Protein AF-A0A6G0W9S2-F1 (afdb_monomer_lite)

Foldseek 3Di:
DDDDDDALQCLLVVQVDEAEAALQQVDPPDPDFSLQSNLVSHNHWKYKYKFWAFCQFPDPDDRGTPSGDPNSRVSQVVFWDWQDWDFDPDDPHTGIITIMTTGWDWDADPNDIDTDDDPNSDDDPDDDDPVCVVVVDDPPPPPPDPPDDDDDDDDDDDD

Organism: NCBI:txid100861

pLDDT: mean 85.77, std 16.37, range [39.38, 98.62]

Structure (mmCIF, N/CA/C/O backbone):
data_AF-A0A6G0W9S2-F1
#
_entry.id   AF-A0A6G0W9S2-F1
#
loop_
_atom_site.group_PDB
_atom_site.id
_atom_site.type_symbol
_atom_site.label_atom_id
_atom_site.label_alt_id
_atom_site.label_comp_id
_atom_site.label_asym_id
_atom_site.label_entity_id
_atom_site.label_seq_id
_atom_site.pdbx_PDB_ins_code
_atom_site.Cartn_x
_atom_site.Cartn_y
_atom_site.Cartn_z
_atom_site.occupancy
_atom_site.B_iso_or_equiv
_atom_site.auth_seq_id
_atom_site.auth_comp_id
_atom_site.auth_asym_id
_atom_site.auth_atom_id
_atom_site.pdbx_PDB_model_num
ATOM 1 N N . MET A 1 1 ? -21.732 20.452 -5.944 1.00 59.72 1 MET A N 1
ATOM 2 C CA . MET A 1 1 ? -20.804 19.737 -5.046 1.00 59.72 1 MET A CA 1
ATOM 3 C C . MET A 1 1 ? -19.508 20.520 -5.071 1.00 59.72 1 MET A C 1
ATOM 5 O O . MET A 1 1 ? -18.985 20.727 -6.158 1.00 59.72 1 MET A O 1
ATOM 9 N N . THR A 1 2 ? -19.079 21.070 -3.940 1.00 87.19 2 THR A N 1
ATOM 10 C CA . THR A 1 2 ? -17.893 21.936 -3.877 1.00 87.19 2 THR A CA 1
ATOM 11 C C . THR A 1 2 ? -16.709 21.093 -3.423 1.00 87.19 2 THR A C 1
ATOM 13 O O . THR A 1 2 ? -16.845 20.336 -2.467 1.00 87.19 2 THR A O 1
ATOM 16 N N . VAL A 1 3 ? -15.579 21.179 -4.125 1.00 86.19 3 VAL A N 1
ATOM 17 C CA . VAL A 1 3 ? -14.333 20.520 -3.711 1.00 86.19 3 VAL A CA 1
ATOM 18 C C . VAL A 1 3 ? -13.685 21.372 -2.624 1.00 86.19 3 VAL A C 1
ATOM 20 O O . VAL A 1 3 ? -13.413 22.553 -2.845 1.00 86.19 3 VAL A O 1
ATOM 23 N N . GLU A 1 4 ? -13.463 20.787 -1.452 1.00 88.44 4 GLU A N 1
ATOM 24 C CA . GLU A 1 4 ? -12.799 21.450 -0.329 1.00 88.44 4 GLU A CA 1
ATOM 25 C C . GLU A 1 4 ? -11.290 21.189 -0.369 1.00 88.44 4 GLU A C 1
ATOM 27 O O . GLU A 1 4 ? -10.844 20.100 -0.730 1.00 88.44 4 GLU A O 1
ATOM 32 N N . LYS A 1 5 ? -10.492 22.193 0.011 1.00 87.75 5 LYS A N 1
ATOM 33 C CA . LYS A 1 5 ? -9.051 22.015 0.219 1.00 87.75 5 LYS A CA 1
ATOM 34 C C . LYS A 1 5 ? -8.809 21.412 1.601 1.00 87.75 5 LYS A C 1
ATOM 36 O O . LYS A 1 5 ? -9.445 21.822 2.569 1.00 87.75 5 LYS A O 1
ATOM 41 N N . GLY A 1 6 ? -7.854 20.495 1.696 1.00 87.06 6 GLY A N 1
ATOM 42 C CA . GLY A 1 6 ? -7.458 19.866 2.952 1.00 87.06 6 GLY A CA 1
ATOM 43 C C . GLY A 1 6 ? -5.954 19.631 3.024 1.00 87.06 6 GLY A C 1
ATOM 44 O O . GLY A 1 6 ? -5.258 19.712 2.016 1.00 87.06 6 GLY A O 1
ATOM 45 N N . THR A 1 7 ? -5.486 19.345 4.234 1.00 90.06 7 THR A N 1
ATOM 46 C CA . THR A 1 7 ? -4.120 18.907 4.553 1.00 90.06 7 THR A CA 1
ATOM 47 C C . THR A 1 7 ? -4.189 17.531 5.233 1.00 90.06 7 THR A C 1
ATOM 49 O O . THR A 1 7 ? -5.286 17.124 5.651 1.00 90.06 7 THR A O 1
ATOM 52 N N . PRO A 1 8 ? -3.069 16.803 5.393 1.00 91.56 8 PRO A N 1
ATOM 53 C CA . PRO A 1 8 ? -3.050 15.521 6.099 1.00 91.56 8 PRO A CA 1
ATOM 54 C C . PRO A 1 8 ? -3.756 15.544 7.465 1.00 91.56 8 PRO A C 1
ATOM 56 O O . PRO A 1 8 ? -4.476 14.609 7.819 1.00 91.56 8 PRO A O 1
ATOM 59 N N . GLU A 1 9 ? -3.651 16.634 8.226 1.00 92.12 9 GLU A N 1
ATOM 60 C CA . GLU A 1 9 ? -4.260 16.773 9.557 1.00 92.12 9 GLU A CA 1
ATOM 61 C C . GLU A 1 9 ? -5.789 16.719 9.511 1.00 92.12 9 GLU A C 1
ATOM 63 O O . GLU A 1 9 ? -6.429 16.257 10.463 1.00 92.12 9 GLU A O 1
ATOM 68 N N . VAL A 1 10 ? -6.390 17.174 8.407 1.00 92.06 10 VAL A N 1
ATOM 69 C CA . VAL A 1 10 ? -7.845 17.169 8.215 1.00 92.06 10 VAL A CA 1
ATOM 70 C C . VAL A 1 10 ? -8.378 15.738 8.175 1.00 92.06 10 VAL A C 1
ATOM 72 O O . VAL A 1 10 ? -9.480 15.496 8.671 1.00 92.06 10 VAL A O 1
ATOM 75 N N . LEU A 1 11 ? -7.586 14.760 7.715 1.00 91.00 11 LEU A N 1
ATOM 76 C CA . LEU A 1 11 ? -7.986 13.347 7.629 1.00 91.00 11 LEU A CA 1
ATOM 77 C C . LEU A 1 11 ? -8.438 12.766 8.974 1.00 91.00 11 LEU A C 1
ATOM 79 O O . LEU A 1 11 ? -9.319 11.904 9.008 1.00 91.00 11 LEU A O 1
ATOM 83 N N . LYS A 1 12 ? -7.927 13.285 10.100 1.00 89.44 12 LYS A N 1
ATOM 84 C CA . LYS A 1 12 ? -8.355 12.883 11.454 1.00 89.44 12 LYS A CA 1
ATOM 85 C C . LYS A 1 12 ? -9.855 13.088 11.691 1.00 89.44 12 LYS A C 1
ATOM 87 O O . LYS A 1 12 ? -10.436 12.395 12.529 1.00 89.44 12 LYS A O 1
ATOM 92 N N . LYS A 1 13 ? -10.484 14.016 10.961 1.00 91.12 13 LYS A N 1
ATOM 93 C CA . LYS A 1 13 ? -11.923 14.321 11.027 1.00 91.12 13 LYS A CA 1
ATOM 94 C C . LYS A 1 13 ? -12.773 13.376 10.167 1.00 91.12 13 LYS A C 1
ATOM 96 O O . LYS A 1 13 ? -13.976 13.287 10.384 1.00 91.12 13 LYS A O 1
ATOM 101 N N . HIS A 1 14 ? -12.160 12.624 9.251 1.00 91.75 14 HIS A N 1
ATOM 102 C CA . HIS A 1 14 ? -12.844 11.811 8.237 1.00 91.75 14 HIS A CA 1
ATOM 103 C C . HIS A 1 14 ? -12.616 10.304 8.418 1.00 91.75 14 HIS A C 1
ATOM 105 O O . HIS A 1 14 ? -12.541 9.558 7.449 1.00 91.75 14 HIS A O 1
ATOM 111 N N . LYS A 1 15 ? -12.557 9.820 9.665 1.00 89.88 15 LYS A N 1
ATOM 112 C CA . LYS A 1 15 ? -12.243 8.408 9.981 1.00 89.88 15 LYS A CA 1
ATOM 113 C C . LYS A 1 15 ? -13.178 7.377 9.337 1.00 89.88 15 LYS A C 1
ATOM 115 O O . LYS A 1 15 ? -12.793 6.232 9.167 1.00 89.88 15 LYS A O 1
ATOM 120 N N . LYS A 1 16 ? -14.410 7.777 9.011 1.00 93.69 16 LYS A N 1
ATOM 121 C CA . LYS A 1 16 ? -15.423 6.915 8.379 1.00 93.69 16 LYS A CA 1
ATOM 122 C C . LYS A 1 16 ? -15.344 6.896 6.847 1.00 93.69 16 LYS A C 1
ATOM 124 O O . LYS A 1 16 ? -16.149 6.222 6.218 1.00 93.69 16 LYS A O 1
ATOM 129 N N . HIS A 1 17 ? -14.431 7.663 6.256 1.00 95.25 17 HIS A N 1
ATOM 130 C CA . HIS A 1 17 ? -14.245 7.734 4.812 1.00 95.25 17 HIS A CA 1
ATOM 131 C C . HIS A 1 17 ? -13.026 6.924 4.382 1.00 95.25 17 HIS A C 1
ATOM 133 O O . HIS A 1 17 ? -12.066 6.775 5.138 1.00 95.25 17 HIS A O 1
ATOM 139 N N . THR A 1 18 ? -13.057 6.451 3.141 1.00 97.12 18 THR A N 1
ATOM 140 C CA . THR A 1 18 ? -11.901 5.885 2.445 1.00 97.12 18 THR A CA 1
ATOM 141 C C . THR A 1 18 ? -10.900 6.986 2.110 1.00 97.12 18 THR A C 1
ATOM 143 O O . THR A 1 18 ? -11.289 8.043 1.610 1.00 97.12 18 THR A O 1
ATOM 146 N N . LEU A 1 19 ? -9.615 6.736 2.359 1.00 97.44 19 LEU A N 1
ATOM 147 C CA . LEU A 1 19 ? -8.538 7.584 1.856 1.00 97.44 19 LEU A CA 1
ATOM 148 C C . LEU A 1 19 ? -8.182 7.139 0.436 1.00 97.44 19 LEU A C 1
ATOM 150 O O . LEU A 1 19 ? -7.820 5.985 0.235 1.00 97.44 19 LEU A O 1
ATOM 154 N N . MET A 1 20 ? -8.261 8.042 -0.537 1.00 97.12 20 MET A N 1
ATOM 155 C CA . MET A 1 20 ? -7.784 7.793 -1.898 1.00 97.12 20 MET A CA 1
ATOM 156 C C . MET A 1 20 ? -6.537 8.634 -2.162 1.00 97.12 20 MET A C 1
ATOM 158 O O . MET A 1 20 ? -6.578 9.853 -2.008 1.00 97.12 20 MET A O 1
ATOM 162 N N . LEU A 1 21 ? -5.454 7.981 -2.576 1.00 95.62 21 LEU A N 1
ATOM 163 C CA . LEU A 1 21 ? -4.194 8.599 -2.980 1.00 95.62 21 LEU A CA 1
ATOM 164 C C . LEU A 1 21 ? -3.930 8.239 -4.444 1.00 95.62 21 LEU A C 1
ATOM 166 O O . LEU A 1 21 ? -3.940 7.064 -4.804 1.00 95.62 21 LEU A O 1
ATOM 170 N N . CYS A 1 22 ? -3.734 9.247 -5.288 1.00 94.00 22 CYS A N 1
ATOM 171 C CA . CYS A 1 22 ? -3.578 9.089 -6.733 1.00 94.00 22 CYS A CA 1
ATOM 172 C C . CYS A 1 22 ? -2.372 9.912 -7.177 1.00 94.00 22 CYS A C 1
ATOM 174 O O . CYS A 1 22 ? -2.434 11.135 -7.070 1.00 94.00 22 CYS A O 1
ATOM 176 N N . TYR A 1 23 ? -1.290 9.241 -7.588 1.00 89.31 23 TYR A N 1
ATOM 177 C CA . TYR A 1 23 ? 0.015 9.860 -7.882 1.00 89.31 23 TYR A CA 1
ATOM 178 C C . TYR A 1 23 ? 0.451 10.901 -6.824 1.00 89.31 23 TYR A C 1
ATOM 180 O O . TYR A 1 23 ? 0.743 12.047 -7.161 1.00 89.31 23 TYR A O 1
ATOM 188 N N . PRO A 1 24 ? 0.419 10.551 -5.521 1.00 81.69 24 PRO A N 1
ATOM 189 C CA . PRO A 1 24 ? 0.457 11.534 -4.437 1.00 81.69 24 PRO A CA 1
ATOM 190 C C . PRO A 1 24 ? 1.797 12.265 -4.270 1.00 81.69 24 PRO A C 1
ATOM 192 O O . PRO A 1 24 ? 1.792 13.354 -3.703 1.00 81.69 24 PRO A O 1
ATOM 195 N N . ASP A 1 25 ? 2.905 11.689 -4.751 1.00 85.44 25 ASP A N 1
ATOM 196 C CA . ASP A 1 25 ? 4.257 12.243 -4.587 1.00 85.44 25 ASP A CA 1
ATOM 197 C C . ASP A 1 25 ? 4.955 12.515 -5.940 1.00 85.44 25 ASP A C 1
ATOM 199 O O . ASP A 1 25 ? 6.172 12.628 -5.994 1.00 85.44 25 ASP A O 1
ATOM 203 N N . ASP A 1 26 ? 4.212 12.628 -7.048 1.00 69.56 26 ASP A N 1
ATOM 204 C CA . ASP A 1 26 ? 4.762 12.867 -8.404 1.00 69.56 26 ASP A CA 1
ATOM 205 C C . ASP A 1 26 ? 5.221 14.331 -8.637 1.00 69.56 26 ASP A C 1
ATOM 207 O O . ASP A 1 26 ? 5.272 14.817 -9.766 1.00 69.56 26 ASP A O 1
ATOM 211 N N . TYR A 1 27 ? 5.521 15.076 -7.567 1.00 61.78 27 TYR A N 1
ATOM 212 C CA . TYR A 1 27 ? 5.969 16.468 -7.635 1.00 61.78 27 TYR A CA 1
ATOM 213 C C . TYR A 1 27 ? 7.473 16.540 -7.355 1.00 61.78 27 TYR A C 1
ATOM 215 O O . TYR A 1 27 ? 7.900 16.413 -6.211 1.00 61.78 27 TYR A O 1
ATOM 223 N N . GLU A 1 28 ? 8.264 16.780 -8.405 1.00 56.84 28 GLU A N 1
ATOM 224 C CA . GLU A 1 28 ? 9.741 16.779 -8.382 1.00 56.84 28 GLU A CA 1
ATOM 225 C C . GLU A 1 28 ? 10.380 17.823 -7.434 1.00 56.84 28 GLU A C 1
ATOM 227 O O . GLU A 1 28 ? 11.582 17.774 -7.189 1.00 56.84 28 GLU A O 1
ATOM 232 N N . ASP A 1 29 ? 9.589 18.739 -6.867 1.00 62.44 29 ASP A N 1
ATOM 233 C CA . ASP A 1 29 ? 10.070 19.894 -6.098 1.00 62.44 29 ASP A CA 1
ATOM 234 C C . ASP A 1 29 ? 9.963 19.738 -4.565 1.00 62.44 29 ASP A C 1
ATOM 236 O O . ASP A 1 29 ? 10.203 20.701 -3.832 1.00 62.44 29 ASP A O 1
ATOM 240 N N . SER A 1 30 ? 9.584 18.561 -4.052 1.00 69.81 30 SER A N 1
ATOM 241 C CA . SER A 1 30 ? 9.413 18.324 -2.611 1.00 69.81 30 SER A CA 1
ATOM 242 C C . SER A 1 30 ? 10.135 17.064 -2.146 1.00 69.81 30 SER A C 1
ATOM 244 O O . SER A 1 30 ? 9.890 15.974 -2.652 1.00 69.81 30 SER A O 1
ATOM 246 N N . GLU A 1 31 ? 10.973 17.200 -1.117 1.00 73.06 31 GLU A N 1
ATOM 247 C CA . GLU A 1 31 ? 11.518 16.050 -0.379 1.00 73.06 31 GLU A CA 1
ATOM 248 C C . GLU A 1 31 ? 10.476 15.433 0.579 1.00 73.06 31 GLU A C 1
ATOM 250 O O . GLU A 1 31 ? 10.662 14.327 1.087 1.00 73.06 31 GLU A O 1
ATOM 255 N N . GLU A 1 32 ? 9.365 16.132 0.835 1.00 83.44 32 GLU A N 1
ATOM 256 C CA . GLU A 1 32 ? 8.286 15.671 1.709 1.00 83.44 32 GLU A CA 1
ATOM 257 C C . GLU A 1 32 ? 7.257 14.841 0.925 1.00 83.44 32 GLU A C 1
ATOM 259 O O . GLU A 1 32 ? 6.740 15.276 -0.106 1.00 83.44 32 GLU A O 1
ATOM 264 N N . SER A 1 33 ? 6.924 13.653 1.447 1.00 90.56 33 SER A N 1
ATOM 265 C CA . SER A 1 33 ? 5.910 12.755 0.878 1.00 90.56 33 SER A CA 1
ATOM 266 C C . SER A 1 33 ? 4.531 13.051 1.465 1.00 90.56 33 SER A C 1
ATOM 268 O O . SER A 1 33 ? 4.207 12.634 2.586 1.00 90.56 33 SER A O 1
ATOM 270 N N . MET A 1 34 ? 3.677 13.708 0.677 1.00 90.31 34 MET A N 1
ATOM 271 C CA . MET A 1 34 ? 2.279 13.952 1.042 1.00 90.31 34 MET A CA 1
ATOM 272 C C . MET A 1 34 ? 1.543 12.631 1.299 1.00 90.31 34 MET A C 1
ATOM 274 O O . MET A 1 34 ? 0.695 12.550 2.195 1.00 90.31 34 MET A O 1
ATOM 278 N N . ALA A 1 35 ? 1.873 11.578 0.544 1.00 93.56 35 ALA A N 1
ATOM 279 C CA . ALA A 1 35 ? 1.301 10.247 0.726 1.00 93.56 35 ALA A CA 1
ATOM 280 C C . ALA A 1 35 ? 1.566 9.703 2.135 1.00 93.56 35 ALA A C 1
ATOM 282 O O . ALA A 1 35 ? 0.641 9.245 2.818 1.00 93.56 35 ALA A O 1
ATOM 283 N N . LEU A 1 36 ? 2.823 9.776 2.583 1.00 95.56 36 LEU A N 1
ATOM 284 C CA . LEU A 1 36 ? 3.250 9.289 3.891 1.00 95.56 36 LEU A CA 1
ATOM 285 C C . LEU A 1 36 ? 2.592 10.082 5.020 1.00 95.56 36 LEU A C 1
ATOM 287 O O . LEU A 1 36 ? 2.077 9.491 5.975 1.00 95.56 36 LEU A O 1
ATOM 291 N N . GLU A 1 37 ? 2.558 11.407 4.908 1.00 95.19 37 GLU A N 1
ATOM 292 C CA . GLU A 1 37 ? 1.908 12.267 5.899 1.00 95.19 37 GLU A CA 1
ATOM 293 C C . GLU A 1 37 ? 0.408 11.994 6.000 1.00 95.19 37 GLU A C 1
ATOM 295 O O . GLU A 1 37 ? -0.138 11.876 7.107 1.00 95.19 37 GLU A O 1
ATOM 300 N N . CYS A 1 38 ? -0.262 11.833 4.855 1.00 95.50 38 CYS A N 1
ATOM 301 C CA . CYS A 1 38 ? -1.670 11.459 4.805 1.00 95.50 38 CYS A CA 1
ATOM 302 C C . CYS A 1 38 ? -1.900 10.118 5.502 1.00 95.50 38 CYS A C 1
ATOM 304 O O . CYS A 1 38 ? -2.773 10.012 6.366 1.00 95.50 38 CYS A O 1
ATOM 306 N N . LEU A 1 39 ? -1.090 9.106 5.188 1.00 96.50 39 LEU A N 1
ATOM 307 C CA . LEU A 1 39 ? -1.206 7.775 5.779 1.00 96.50 39 LEU A CA 1
ATOM 308 C C . LEU A 1 39 ? -0.976 7.790 7.299 1.00 96.50 39 LEU A C 1
ATOM 310 O O . LEU A 1 39 ? -1.686 7.105 8.035 1.00 96.50 39 LEU A O 1
ATOM 314 N N . ASN A 1 40 ? -0.034 8.605 7.782 1.00 96.00 40 ASN A N 1
ATOM 315 C CA . ASN A 1 40 ? 0.257 8.763 9.210 1.00 96.00 40 ASN A CA 1
ATOM 316 C C . ASN A 1 40 ? -0.861 9.479 9.982 1.00 96.00 40 ASN A C 1
ATOM 318 O O . ASN A 1 40 ? -1.071 9.199 11.164 1.00 96.00 40 ASN A O 1
ATOM 322 N N . ASN A 1 41 ? -1.604 10.379 9.333 1.00 96.25 41 ASN A N 1
ATOM 323 C CA . ASN A 1 41 ? -2.746 11.069 9.940 1.00 96.25 41 ASN A CA 1
ATOM 324 C C . ASN A 1 41 ? -4.080 10.327 9.741 1.00 96.25 41 ASN A C 1
ATOM 326 O O . ASN A 1 41 ? -5.058 10.597 10.451 1.00 96.25 41 ASN A O 1
ATOM 330 N N . TYR A 1 42 ? -4.137 9.382 8.803 1.00 97.06 42 TYR A N 1
ATOM 331 C CA . TYR A 1 42 ? -5.336 8.621 8.495 1.00 97.06 42 TYR A CA 1
ATOM 332 C C . TYR A 1 42 ? -5.604 7.525 9.531 1.00 97.06 42 TYR A C 1
ATOM 334 O O . TYR A 1 42 ? -4.796 6.630 9.783 1.00 97.06 42 TYR A O 1
ATOM 342 N N . SER A 1 43 ? -6.802 7.572 10.113 1.00 95.31 43 SER A N 1
ATOM 343 C CA . SER A 1 43 ? -7.258 6.636 11.153 1.00 95.31 43 SER A CA 1
ATOM 344 C C . SER A 1 43 ? -8.486 5.819 10.749 1.00 95.31 43 SER A C 1
ATOM 346 O O . SER A 1 43 ? -9.042 5.127 11.594 1.00 95.31 43 SER A O 1
ATOM 348 N N . GLY A 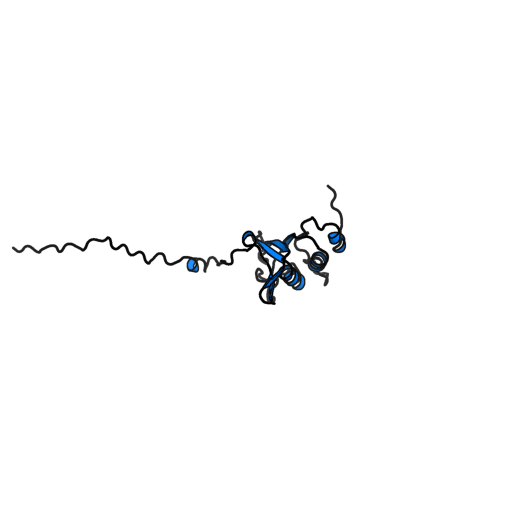1 44 ? -8.905 5.898 9.482 1.00 96.06 44 GLY A N 1
ATOM 349 C CA . GLY A 1 44 ? -9.921 5.001 8.930 1.00 96.06 44 GLY A CA 1
ATOM 350 C C . GLY A 1 44 ? -9.330 3.665 8.477 1.00 96.06 44 GLY A C 1
ATOM 351 O O . GLY A 1 44 ? -8.146 3.395 8.701 1.00 96.06 44 GLY A O 1
ATOM 352 N N . ASP A 1 45 ? -10.150 2.838 7.835 1.00 97.00 45 ASP A N 1
ATOM 353 C CA . ASP A 1 45 ? -9.831 1.425 7.600 1.00 97.00 45 ASP A CA 1
ATOM 354 C C . ASP A 1 45 ? -9.457 1.084 6.158 1.00 97.00 45 ASP A C 1
ATOM 356 O O . ASP A 1 45 ? -8.869 0.029 5.932 1.00 97.00 45 ASP A O 1
ATOM 360 N N . THR A 1 46 ? -9.754 1.955 5.190 1.00 98.38 46 THR A N 1
ATOM 361 C CA . THR A 1 46 ? -9.589 1.634 3.767 1.00 98.38 46 THR A CA 1
ATOM 362 C C . THR A 1 46 ? -8.760 2.683 3.051 1.00 98.38 46 THR A C 1
ATOM 364 O O . THR A 1 46 ? -9.080 3.873 3.086 1.00 98.38 46 THR A O 1
ATOM 367 N N . VAL A 1 47 ? -7.732 2.221 2.344 1.00 98.44 47 VAL A N 1
ATOM 368 C CA . VAL A 1 47 ? -6.919 3.046 1.449 1.00 98.44 47 VAL A CA 1
ATOM 369 C C . VAL A 1 47 ? -7.088 2.546 0.019 1.00 98.44 47 VAL A C 1
ATOM 371 O O . VAL A 1 47 ? -6.970 1.352 -0.247 1.00 98.44 47 VAL A O 1
ATOM 374 N N . ILE A 1 48 ? -7.358 3.466 -0.901 1.00 98.50 48 ILE A N 1
ATOM 375 C CA . ILE A 1 48 ?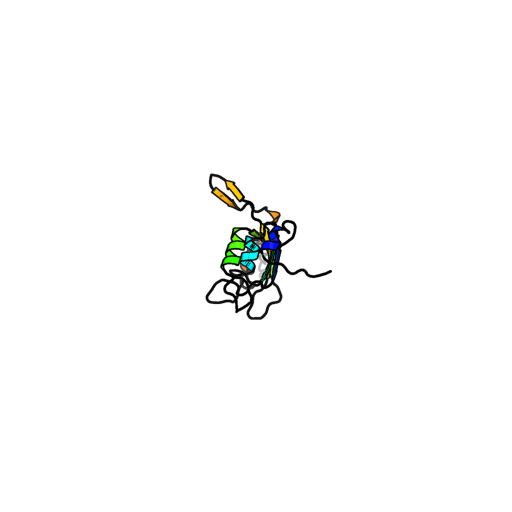 -7.236 3.253 -2.341 1.00 98.50 48 ILE A CA 1
ATOM 376 C C . ILE A 1 48 ? -5.962 3.963 -2.783 1.00 98.50 48 ILE A C 1
ATOM 378 O O . ILE A 1 48 ? -5.802 5.155 -2.528 1.00 98.50 48 ILE A O 1
ATOM 382 N N . HIS A 1 49 ? -5.068 3.238 -3.442 1.00 97.38 49 HIS A N 1
ATOM 383 C CA . HIS A 1 49 ? -3.833 3.783 -3.991 1.00 97.38 49 HIS A CA 1
ATOM 384 C C . HIS A 1 49 ? -3.794 3.536 -5.500 1.00 97.38 49 HIS A C 1
ATOM 386 O O . HIS A 1 49 ? -3.969 2.398 -5.942 1.00 97.38 49 HIS A O 1
ATOM 392 N N . ILE A 1 50 ? -3.600 4.608 -6.267 1.00 95.56 50 ILE A N 1
ATOM 393 C CA . ILE A 1 50 ? -3.495 4.613 -7.730 1.00 95.56 50 ILE A CA 1
ATOM 394 C C . ILE A 1 50 ? -2.097 5.106 -8.086 1.00 95.56 50 ILE A C 1
ATOM 396 O O . ILE A 1 50 ? -1.844 6.312 -8.003 1.00 95.56 50 ILE A O 1
ATOM 400 N N . ALA A 1 51 ? -1.199 4.162 -8.373 1.00 92.62 51 ALA A N 1
ATOM 401 C CA . ALA A 1 51 ? 0.210 4.408 -8.692 1.00 92.62 51 ALA A CA 1
ATOM 402 C C . ALA A 1 51 ? 0.974 3.075 -8.882 1.00 92.62 51 ALA A C 1
ATOM 404 O O . ALA A 1 51 ? 0.392 1.985 -8.798 1.00 92.62 51 ALA A O 1
ATOM 405 N N . GLU A 1 52 ? 2.289 3.162 -9.081 1.00 91.81 52 GLU A N 1
ATOM 406 C CA . GLU A 1 52 ? 3.228 2.038 -9.001 1.00 91.81 52 GLU A CA 1
ATOM 407 C C . GLU A 1 52 ? 3.574 1.685 -7.543 1.00 91.81 52 GLU A C 1
ATOM 409 O O . GLU A 1 52 ? 3.549 2.531 -6.644 1.00 91.81 52 GLU A O 1
ATOM 414 N N . LEU A 1 53 ? 3.916 0.418 -7.305 1.00 91.56 53 LEU A N 1
ATOM 415 C CA . LEU A 1 53 ? 4.287 -0.117 -5.992 1.00 91.56 53 LEU A CA 1
ATOM 416 C C . LEU A 1 53 ? 5.530 -1.004 -6.099 1.00 91.56 53 LEU A C 1
ATOM 418 O O . LEU A 1 53 ? 5.903 -1.461 -7.178 1.00 91.56 53 LEU A O 1
ATOM 422 N N . PHE A 1 54 ? 6.125 -1.309 -4.948 1.00 91.38 54 PHE A N 1
ATOM 423 C CA . PHE A 1 54 ? 7.221 -2.260 -4.810 1.00 91.38 54 PHE A CA 1
ATOM 424 C C . PHE A 1 54 ? 6.981 -3.555 -5.603 1.00 91.38 54 PHE A C 1
ATOM 426 O O . PHE A 1 54 ? 5.933 -4.206 -5.482 1.00 91.38 54 PHE A O 1
ATOM 433 N N . GLY A 1 55 ? 7.971 -3.927 -6.415 1.00 87.50 55 GLY A N 1
ATOM 434 C CA . GLY A 1 55 ? 7.946 -5.141 -7.238 1.00 87.50 55 GLY A CA 1
ATOM 435 C C . GLY A 1 55 ? 6.960 -5.120 -8.415 1.00 87.50 55 GLY A C 1
ATOM 436 O O . GLY A 1 55 ? 6.873 -6.107 -9.136 1.00 87.50 55 GLY A O 1
ATOM 437 N N . HIS A 1 56 ? 6.233 -4.019 -8.623 1.00 87.88 56 HIS A N 1
ATOM 438 C CA . HIS A 1 56 ? 5.335 -3.784 -9.758 1.00 87.88 56 HIS A CA 1
ATOM 439 C C . HIS A 1 56 ? 5.710 -2.450 -10.407 1.00 87.88 56 HIS A C 1
ATOM 441 O O . HIS A 1 56 ? 4.948 -1.488 -10.381 1.00 87.88 56 HIS A O 1
ATOM 447 N N . THR A 1 57 ? 6.940 -2.389 -10.909 1.00 89.88 57 THR A N 1
ATOM 448 C CA . THR A 1 57 ? 7.562 -1.184 -11.460 1.00 89.88 57 THR A CA 1
ATOM 449 C C . THR A 1 57 ? 8.558 -1.572 -12.551 1.00 89.88 57 THR A C 1
ATOM 451 O O . THR A 1 57 ? 9.087 -2.688 -12.548 1.00 89.88 57 THR A O 1
ATOM 454 N N . LEU A 1 58 ? 8.817 -0.652 -13.481 1.00 89.50 58 LEU A N 1
ATOM 455 C CA . LEU A 1 58 ? 9.919 -0.743 -14.451 1.00 89.50 58 LEU A CA 1
ATOM 456 C C . LEU A 1 58 ? 11.119 0.131 -14.053 1.00 89.50 58 LEU A C 1
ATOM 458 O O . LEU A 1 58 ? 12.085 0.241 -14.811 1.00 89.50 58 LEU A O 1
ATOM 462 N N . CYS A 1 59 ? 11.062 0.773 -12.885 1.00 85.00 59 CYS A N 1
ATOM 463 C CA . CYS A 1 59 ? 12.132 1.621 -12.384 1.00 85.00 59 CYS A CA 1
ATOM 464 C C . CYS A 1 59 ? 13.378 0.801 -12.028 1.00 85.00 59 CYS A C 1
ATOM 466 O O . CYS A 1 59 ? 13.300 -0.302 -11.493 1.00 85.00 59 CYS A O 1
ATOM 468 N N . LEU A 1 60 ? 14.542 1.375 -12.330 1.00 86.62 60 LEU A N 1
ATOM 469 C CA . LEU A 1 60 ? 15.856 0.873 -11.940 1.00 86.62 60 LEU A CA 1
ATOM 470 C C . LEU A 1 60 ? 16.715 2.051 -11.456 1.00 86.62 60 LEU A C 1
ATOM 472 O O . LEU A 1 60 ? 16.531 3.167 -11.950 1.00 86.62 60 LEU A O 1
ATOM 476 N N . PRO A 1 61 ? 17.674 1.824 -10.537 1.00 87.62 61 PRO A N 1
ATOM 477 C CA . PRO A 1 61 ? 18.045 0.533 -9.935 1.00 87.62 61 PRO A CA 1
ATOM 478 C C . PRO A 1 61 ? 17.158 0.108 -8.753 1.00 87.62 61 PRO A C 1
ATOM 480 O O . PRO A 1 61 ? 17.226 -1.041 -8.323 1.00 87.62 61 PRO A O 1
ATOM 483 N N . GLU A 1 62 ? 16.352 1.026 -8.228 1.00 86.50 62 GLU A N 1
ATOM 484 C CA . GLU A 1 62 ? 15.548 0.804 -7.029 1.00 86.50 62 GLU A CA 1
ATOM 485 C C . GLU A 1 62 ? 14.276 -0.010 -7.318 1.00 86.50 62 GLU A C 1
ATOM 487 O O . GLU A 1 62 ? 13.675 0.148 -8.379 1.00 86.50 62 GLU A O 1
ATOM 492 N N . PRO A 1 63 ? 13.802 -0.841 -6.370 1.00 89.06 63 PRO A N 1
ATOM 493 C CA . PRO A 1 63 ? 12.652 -1.725 -6.577 1.00 89.06 63 PRO A CA 1
ATOM 494 C C . PRO A 1 63 ? 11.291 -1.034 -6.374 1.00 89.06 63 PRO A C 1
ATOM 496 O O . PRO A 1 63 ? 10.254 -1.706 -6.328 1.00 89.06 63 PRO A O 1
ATOM 499 N N . TRP A 1 64 ? 11.291 0.285 -6.179 1.00 89.19 64 TRP A N 1
ATOM 500 C CA . TRP A 1 64 ? 10.125 1.083 -5.809 1.00 89.19 64 TRP A CA 1
ATOM 501 C C . TRP A 1 64 ? 9.448 1.693 -7.039 1.00 89.19 64 TRP A C 1
ATOM 503 O O . TRP A 1 64 ? 10.098 2.038 -8.026 1.00 89.19 64 TRP A O 1
ATOM 513 N N . GLY A 1 65 ? 8.125 1.857 -6.972 1.00 85.25 65 GLY A N 1
ATOM 514 C CA . GLY A 1 65 ? 7.411 2.720 -7.916 1.00 85.25 65 GLY A CA 1
ATOM 515 C C . GLY A 1 65 ? 7.841 4.182 -7.757 1.00 85.25 65 GLY A C 1
ATOM 516 O O . GLY A 1 65 ? 8.104 4.613 -6.637 1.00 85.25 65 GLY A O 1
ATOM 517 N N . ARG A 1 66 ? 7.890 4.950 -8.851 1.00 81.44 66 ARG A N 1
ATOM 518 C CA . ARG A 1 66 ? 8.327 6.366 -8.841 1.00 81.44 66 ARG A CA 1
ATOM 519 C C . ARG A 1 66 ? 7.290 7.356 -8.300 1.00 81.44 66 ARG A C 1
ATOM 521 O O . ARG A 1 66 ? 7.614 8.501 -8.033 1.00 81.44 66 ARG A O 1
ATOM 528 N N . THR A 1 67 ? 6.040 6.923 -8.189 1.00 86.19 67 THR A N 1
ATOM 529 C CA . THR A 1 67 ? 4.858 7.780 -7.985 1.00 86.19 67 THR A CA 1
ATOM 530 C C . THR A 1 67 ? 4.453 7.944 -6.515 1.00 86.19 67 THR A C 1
ATOM 532 O O . THR A 1 67 ? 3.500 8.662 -6.202 1.00 86.19 67 THR A O 1
ATOM 535 N N . SER A 1 68 ? 5.122 7.227 -5.611 1.00 90.12 68 SER A N 1
ATOM 536 C CA . SER A 1 68 ? 4.996 7.368 -4.159 1.00 90.12 68 SER A CA 1
ATOM 537 C C . SER A 1 68 ? 6.325 7.041 -3.481 1.00 90.12 68 SER A C 1
ATOM 539 O O . SER A 1 68 ? 7.068 6.185 -3.965 1.00 90.12 68 SER A O 1
ATOM 541 N N . SER A 1 69 ? 6.629 7.695 -2.359 1.00 91.62 69 SER A N 1
ATOM 542 C CA . SER A 1 69 ? 7.901 7.483 -1.656 1.00 91.62 69 SER A CA 1
ATOM 543 C C . SER A 1 69 ? 8.095 6.024 -1.198 1.00 91.62 69 SER A C 1
ATOM 545 O O . SER A 1 69 ? 7.119 5.355 -0.827 1.00 91.62 69 SER A O 1
ATOM 547 N N . PRO A 1 70 ? 9.338 5.506 -1.165 1.00 92.56 70 PRO A N 1
ATOM 548 C CA . PRO A 1 70 ? 9.635 4.188 -0.595 1.00 92.56 70 PRO A CA 1
ATOM 549 C C . PRO A 1 70 ? 9.077 4.010 0.825 1.00 92.56 70 PRO A C 1
ATOM 551 O O . PRO A 1 70 ? 8.475 2.984 1.151 1.00 92.56 70 PRO A O 1
ATOM 554 N N . GLU A 1 71 ? 9.202 5.040 1.661 1.00 94.25 71 GLU A N 1
ATOM 555 C CA . GLU A 1 71 ? 8.730 5.062 3.044 1.00 94.25 71 GLU A CA 1
ATOM 556 C C . GLU A 1 71 ? 7.208 4.928 3.123 1.00 94.25 71 GLU A C 1
ATOM 558 O O . GLU A 1 71 ? 6.697 4.184 3.968 1.00 94.25 71 GLU A O 1
ATOM 563 N N . PHE A 1 72 ? 6.469 5.600 2.232 1.00 95.50 72 PHE A N 1
ATOM 564 C CA . PHE A 1 72 ? 5.024 5.417 2.111 1.00 95.50 72 PHE A CA 1
ATOM 565 C C . PHE A 1 72 ? 4.679 3.971 1.753 1.00 95.50 72 PHE A C 1
ATOM 567 O O . PHE A 1 72 ? 3.840 3.366 2.424 1.00 95.50 72 PHE A O 1
ATOM 574 N N . GLN A 1 73 ? 5.335 3.395 0.741 1.00 94.62 73 GLN A N 1
ATOM 575 C CA . GLN A 1 73 ? 5.045 2.035 0.274 1.00 94.62 73 GLN A CA 1
ATOM 576 C C . GLN A 1 73 ? 5.304 0.997 1.378 1.00 94.62 73 GLN A C 1
ATOM 578 O O . GLN A 1 73 ? 4.464 0.127 1.631 1.00 94.62 73 GLN A O 1
ATOM 583 N N . MET A 1 74 ? 6.417 1.135 2.105 1.00 95.94 74 MET A N 1
ATOM 584 C CA . MET A 1 74 ? 6.731 0.310 3.275 1.00 95.94 74 MET A CA 1
ATOM 585 C C . MET A 1 74 ? 5.692 0.475 4.385 1.00 95.94 74 MET A C 1
ATOM 587 O O . MET A 1 74 ? 5.214 -0.510 4.953 1.00 95.94 74 MET A O 1
ATOM 591 N N . ARG A 1 75 ? 5.317 1.718 4.705 1.00 97.31 75 ARG A N 1
ATOM 592 C CA . ARG A 1 75 ? 4.346 2.015 5.763 1.00 97.31 75 ARG A CA 1
ATOM 593 C C . ARG A 1 75 ? 2.959 1.472 5.433 1.00 97.31 75 ARG A C 1
ATOM 595 O O . ARG A 1 75 ? 2.306 0.925 6.324 1.00 97.31 75 ARG A O 1
ATOM 602 N N . LEU A 1 76 ? 2.522 1.600 4.182 1.00 97.56 76 LEU A N 1
ATOM 603 C CA . LEU A 1 76 ? 1.254 1.062 3.695 1.00 97.56 76 LEU A CA 1
ATOM 604 C C . LEU A 1 76 ? 1.208 -0.452 3.902 1.00 97.56 76 LEU A C 1
ATOM 606 O O . LEU A 1 76 ? 0.288 -0.936 4.556 1.00 97.56 76 LEU A O 1
ATOM 610 N N . ALA A 1 77 ? 2.239 -1.173 3.452 1.00 96.31 77 ALA A N 1
ATOM 611 C CA . ALA A 1 77 ? 2.329 -2.626 3.599 1.00 96.31 77 ALA A CA 1
ATOM 612 C C . ALA A 1 77 ? 2.483 -3.099 5.058 1.00 96.31 77 ALA A C 1
ATOM 614 O O . ALA A 1 77 ? 2.069 -4.206 5.395 1.00 96.31 77 ALA A O 1
ATOM 615 N N . ALA A 1 78 ? 3.063 -2.276 5.936 1.00 96.81 78 ALA A N 1
ATOM 616 C CA . ALA A 1 78 ? 3.222 -2.608 7.352 1.00 96.81 78 ALA A CA 1
ATOM 617 C C . ALA A 1 78 ? 1.921 -2.461 8.163 1.00 96.81 78 ALA A C 1
ATOM 619 O O . ALA A 1 78 ? 1.731 -3.158 9.158 1.00 96.81 78 ALA A O 1
ATOM 620 N N . VAL A 1 79 ? 1.039 -1.532 7.779 1.00 97.88 79 VAL A N 1
ATOM 621 C CA . VAL A 1 79 ? -0.168 -1.178 8.556 1.00 97.88 79 VAL A CA 1
ATOM 622 C C . VAL A 1 79 ? -1.451 -1.710 7.915 1.00 97.88 79 VAL A C 1
ATOM 624 O O . VAL A 1 79 ? -2.455 -1.913 8.601 1.00 97.88 79 VAL A O 1
ATOM 627 N N . PHE A 1 80 ? -1.430 -1.954 6.610 1.00 98.50 80 PHE A N 1
ATOM 628 C CA . PHE A 1 80 ? -2.563 -2.427 5.832 1.00 98.50 80 PHE A CA 1
ATOM 629 C C . PHE A 1 80 ? -2.171 -3.669 5.037 1.00 98.50 80 PHE A C 1
ATOM 631 O O . PHE A 1 80 ? -1.009 -3.873 4.698 1.00 98.50 80 PHE A O 1
ATOM 638 N N . HIS A 1 81 ? -3.156 -4.491 4.702 1.00 98.25 81 HIS A N 1
ATOM 639 C CA . HIS A 1 81 ? -2.994 -5.599 3.773 1.00 98.25 81 HIS A CA 1
ATOM 640 C C . HIS A 1 81 ? -3.810 -5.319 2.515 1.00 98.25 81 HIS A C 1
ATOM 642 O O . HIS A 1 81 ? -4.902 -4.748 2.562 1.00 98.25 81 HIS A O 1
ATOM 648 N N . LYS A 1 82 ? -3.244 -5.692 1.372 1.00 98.00 82 LYS A N 1
ATOM 649 C CA . LYS A 1 82 ? -3.857 -5.484 0.065 1.00 98.00 82 LYS A CA 1
ATOM 650 C C . LYS A 1 82 ? -4.968 -6.509 -0.143 1.00 98.00 82 LYS A C 1
ATOM 652 O O . LYS A 1 82 ? -4.721 -7.702 0.010 1.00 98.00 82 LYS A O 1
ATOM 657 N N . VAL A 1 83 ? -6.148 -6.037 -0.528 1.00 98.19 83 VAL A N 1
ATOM 658 C CA . VAL A 1 83 ? -7.337 -6.865 -0.799 1.00 98.19 83 VAL A CA 1
ATOM 659 C C . VAL A 1 83 ? -7.761 -6.823 -2.269 1.00 98.19 83 VAL A C 1
ATOM 661 O O . VAL A 1 83 ? -8.509 -7.681 -2.724 1.00 98.19 83 VAL A O 1
ATOM 664 N N . LEU A 1 84 ? -7.259 -5.852 -3.039 1.00 97.62 84 LEU A N 1
ATOM 665 C CA . LEU A 1 84 ? -7.470 -5.758 -4.484 1.00 97.62 84 LEU A CA 1
ATOM 666 C C . LEU A 1 84 ? -6.225 -5.183 -5.163 1.00 97.62 84 LEU A C 1
ATOM 668 O O . LEU A 1 84 ? -5.612 -4.249 -4.644 1.00 97.62 84 LEU A O 1
ATOM 672 N N . GLN A 1 85 ? -5.898 -5.707 -6.342 1.00 96.44 85 GLN A N 1
ATOM 673 C CA . GLN A 1 85 ? -4.960 -5.103 -7.285 1.00 96.44 85 GLN A CA 1
ATOM 674 C C . GLN A 1 85 ? -5.498 -5.276 -8.703 1.00 96.44 85 GLN A C 1
ATOM 676 O O . GLN A 1 85 ? -5.782 -6.396 -9.122 1.00 96.44 85 GLN A O 1
ATOM 681 N N . VAL A 1 86 ? -5.624 -4.171 -9.432 1.00 96.00 86 VAL A N 1
ATOM 682 C CA . VAL A 1 86 ? -6.082 -4.140 -10.824 1.00 96.00 86 VAL A CA 1
ATOM 683 C C . VAL A 1 86 ? -5.062 -3.351 -11.647 1.00 96.00 86 VAL A C 1
ATOM 685 O O . VAL A 1 86 ? -4.747 -2.223 -11.257 1.00 96.00 86 VAL A O 1
ATOM 688 N N . PRO A 1 87 ? -4.532 -3.902 -12.756 1.00 94.06 87 PRO A N 1
ATOM 689 C CA . PRO A 1 87 ? -3.672 -3.139 -13.654 1.00 94.06 87 PRO A CA 1
ATOM 690 C C . PRO A 1 87 ? -4.466 -2.008 -14.313 1.00 94.06 87 PRO A C 1
ATOM 692 O O . PRO A 1 87 ? -5.628 -2.190 -14.686 1.00 94.06 87 PRO A O 1
ATOM 695 N N . LEU A 1 88 ? -3.843 -0.843 -14.459 1.00 93.88 88 LEU A N 1
ATOM 696 C CA . LEU A 1 88 ? -4.411 0.283 -15.193 1.00 93.88 88 LEU A CA 1
ATOM 697 C C . LEU A 1 88 ? -3.748 0.408 -16.570 1.00 93.88 88 LEU A C 1
ATOM 699 O O . LEU A 1 88 ? -2.647 -0.099 -16.777 1.00 93.88 88 LEU A O 1
ATOM 703 N N . PRO A 1 89 ? -4.395 1.080 -17.538 1.00 92.31 89 PRO A N 1
ATOM 704 C CA . PRO A 1 89 ? -3.690 1.561 -18.716 1.00 92.31 89 PRO A CA 1
ATOM 705 C C . PRO A 1 89 ? -2.578 2.517 -18.272 1.00 92.31 89 PRO A C 1
ATOM 707 O O . PRO A 1 89 ? -2.860 3.549 -17.664 1.00 92.31 89 PRO A O 1
ATOM 710 N N . SER A 1 90 ? -1.334 2.162 -18.573 1.00 84.81 90 SER A N 1
ATOM 711 C CA . SER A 1 90 ? -0.148 2.894 -18.126 1.00 84.81 90 SER A CA 1
ATOM 712 C C . SER A 1 90 ? 0.647 3.450 -19.294 1.00 84.81 90 SER A C 1
ATOM 714 O O . SER A 1 90 ? 0.541 2.984 -20.434 1.00 84.81 90 SER A O 1
ATOM 716 N N . TRP A 1 91 ? 1.469 4.455 -19.001 1.00 84.44 91 TRP A N 1
ATOM 717 C CA . TRP A 1 91 ? 2.508 4.885 -19.926 1.00 84.44 91 TRP A CA 1
ATOM 718 C C . TRP A 1 91 ? 3.540 3.767 -20.085 1.00 84.44 91 TRP A C 1
ATOM 720 O O . TRP A 1 91 ? 3.712 2.930 -19.209 1.00 84.44 91 TRP A O 1
ATOM 730 N N . HIS A 1 92 ? 4.279 3.764 -21.193 1.00 84.12 92 HIS A N 1
ATOM 731 C CA . HIS A 1 92 ? 5.279 2.723 -21.472 1.00 84.12 92 HIS A CA 1
AT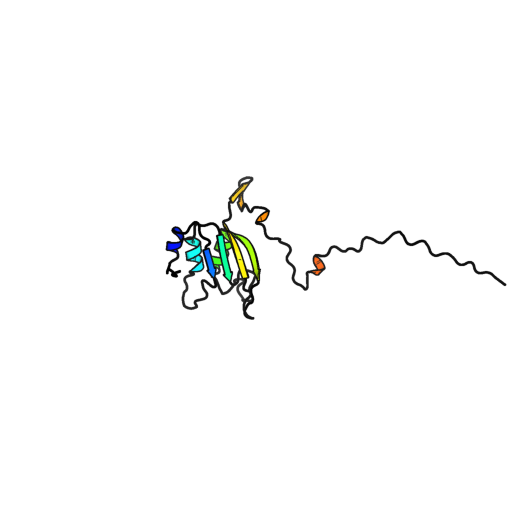OM 732 C C . HIS A 1 92 ? 6.405 2.634 -20.422 1.00 84.12 92 HIS A C 1
ATOM 734 O O . HIS A 1 92 ? 7.190 1.691 -20.437 1.00 84.12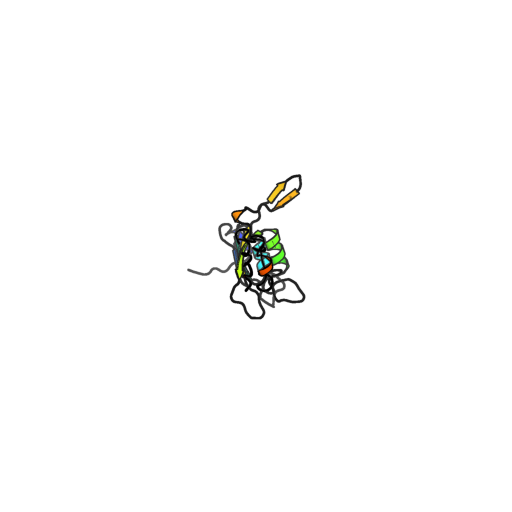 92 HIS A O 1
ATOM 740 N N . SER A 1 93 ? 6.536 3.648 -19.567 1.00 85.06 93 SER A N 1
ATOM 741 C CA . SER A 1 93 ? 7.529 3.750 -18.502 1.00 85.06 93 SER A CA 1
ATOM 742 C C . SER A 1 93 ? 6.943 3.559 -17.099 1.00 85.06 93 SER A C 1
ATOM 744 O O . SER A 1 93 ? 7.667 3.809 -16.138 1.00 85.06 93 SER A O 1
ATOM 746 N N . SER A 1 94 ? 5.677 3.145 -16.969 1.00 87.06 94 SER A N 1
ATOM 747 C CA . SER A 1 94 ? 5.038 2.856 -15.681 1.00 87.06 94 SER A CA 1
ATOM 748 C C . SER A 1 94 ? 4.232 1.554 -15.709 1.00 87.06 94 SER A C 1
ATOM 750 O O . SER A 1 94 ? 3.784 1.086 -16.755 1.00 87.06 94 SER A O 1
ATOM 752 N N . MET A 1 95 ? 4.053 0.961 -14.534 1.00 91.50 95 MET A N 1
ATOM 753 C CA . MET A 1 95 ? 3.236 -0.226 -14.269 1.00 91.50 95 MET A CA 1
ATOM 754 C C . MET A 1 95 ? 2.158 0.108 -13.234 1.00 91.50 95 MET A C 1
ATOM 756 O O . MET A 1 95 ? 2.101 -0.463 -12.143 1.00 91.50 95 MET A O 1
ATOM 760 N N . ASP A 1 96 ? 1.315 1.085 -13.560 1.00 92.31 96 ASP A N 1
ATOM 761 C CA . ASP A 1 96 ? 0.338 1.622 -12.620 1.00 92.31 96 ASP A CA 1
ATOM 762 C C . ASP A 1 96 ? -0.762 0.615 -12.292 1.00 92.31 96 ASP A C 1
ATOM 764 O O . ASP A 1 96 ? -1.283 -0.121 -13.138 1.00 92.31 96 ASP A O 1
ATOM 768 N N . THR A 1 97 ? -1.173 0.631 -11.029 1.00 95.19 97 THR A N 1
ATOM 769 C CA . THR A 1 97 ? -2.251 -0.217 -10.534 1.00 95.19 97 THR A CA 1
ATOM 770 C C . THR A 1 97 ? -3.225 0.584 -9.687 1.00 95.19 97 THR A C 1
ATOM 772 O O . THR A 1 97 ? -2.847 1.526 -8.991 1.00 95.19 97 THR A O 1
ATOM 775 N N . LEU A 1 98 ? -4.492 0.174 -9.707 1.00 97.19 98 LEU A N 1
ATOM 776 C CA . LEU A 1 98 ? -5.436 0.497 -8.648 1.00 97.19 98 LEU A CA 1
ATOM 777 C C . LEU A 1 98 ? -5.339 -0.602 -7.599 1.00 97.19 98 LEU A C 1
ATOM 779 O O . LEU A 1 98 ? -5.599 -1.774 -7.880 1.00 97.19 98 LEU A O 1
ATOM 783 N N . THR A 1 99 ? -5.000 -0.220 -6.374 1.00 97.81 99 THR A N 1
ATOM 784 C CA . THR A 1 99 ? -4.956 -1.135 -5.235 1.00 97.81 99 THR A CA 1
ATOM 785 C C . THR A 1 99 ? -5.885 -0.680 -4.127 1.00 97.81 99 THR A C 1
ATOM 787 O O . THR A 1 99 ? -6.025 0.514 -3.865 1.00 97.81 99 THR A O 1
ATOM 790 N N . VAL A 1 100 ? -6.523 -1.647 -3.470 1.00 98.62 100 VAL A N 1
ATOM 791 C CA . VAL A 1 100 ? -7.349 -1.417 -2.280 1.00 98.62 100 VAL A CA 1
ATOM 792 C C . VAL A 1 100 ? -6.713 -2.145 -1.115 1.00 98.62 100 VAL A C 1
ATOM 794 O O . VAL A 1 100 ? -6.304 -3.303 -1.238 1.00 98.62 100 VAL A O 1
ATOM 797 N N . TRP A 1 101 ? -6.638 -1.453 0.011 1.00 98.62 101 TRP A N 1
ATOM 798 C CA . TRP A 1 101 ? -5.965 -1.897 1.216 1.00 98.62 101 TRP A CA 1
ATOM 799 C C . TRP A 1 101 ? -6.888 -1.745 2.415 1.00 98.62 101 TRP A C 1
ATOM 801 O O . TRP A 1 101 ? -7.524 -0.701 2.582 1.00 98.62 101 TRP A O 1
ATOM 811 N N . THR A 1 102 ? -6.906 -2.763 3.267 1.00 98.38 102 THR A N 1
ATOM 812 C CA . THR A 1 102 ? -7.673 -2.789 4.515 1.00 98.38 102 THR A CA 1
ATOM 813 C C . THR A 1 102 ? -6.716 -2.756 5.697 1.00 98.38 102 THR A C 1
ATOM 815 O O . THR A 1 102 ? -5.657 -3.387 5.678 1.00 98.38 102 THR A O 1
ATOM 818 N N . ARG A 1 103 ? -7.054 -1.988 6.737 1.00 98.00 103 ARG A N 1
ATOM 819 C CA . ARG A 1 103 ? -6.211 -1.860 7.928 1.00 98.00 103 ARG A CA 1
ATOM 820 C C . ARG A 1 103 ? -6.041 -3.219 8.594 1.00 98.00 103 ARG A C 1
ATOM 822 O O . ARG A 1 103 ? -7.012 -3.885 8.952 1.00 98.00 103 ARG A O 1
ATOM 829 N N . THR A 1 104 ? -4.791 -3.616 8.783 1.00 98.19 104 THR A N 1
ATOM 830 C CA . THR A 1 104 ? -4.450 -4.918 9.344 1.00 98.19 104 THR A CA 1
ATOM 831 C C . THR A 1 104 ? -4.746 -4.940 10.834 1.00 98.19 104 THR A C 1
ATOM 833 O O . THR A 1 104 ? -4.282 -4.092 11.597 1.00 98.19 104 THR A O 1
ATOM 836 N N . LYS A 1 105 ? -5.519 -5.940 11.257 1.00 97.25 105 LYS A N 1
ATOM 837 C CA . LYS A 1 105 ? -5.679 -6.282 12.672 1.00 97.25 105 LYS A CA 1
ATOM 838 C C . LYS A 1 105 ? -4.543 -7.208 13.080 1.00 97.25 105 LYS A C 1
ATOM 840 O O . LYS A 1 105 ? -4.020 -7.942 12.248 1.00 97.25 105 LYS A O 1
ATOM 845 N N . THR A 1 106 ? -4.173 -7.202 14.352 1.00 96.38 106 THR A N 1
ATOM 846 C CA . THR A 1 106 ? -3.169 -8.126 14.884 1.00 96.38 106 THR A CA 1
ATOM 847 C C . THR A 1 106 ? -3.822 -9.192 15.754 1.00 96.38 106 THR A C 1
ATOM 849 O O . THR A 1 106 ? -4.863 -8.963 16.372 1.00 96.38 106 THR A O 1
ATOM 852 N N . CYS A 1 107 ? -3.214 -10.371 15.795 1.00 95.75 107 CYS A N 1
ATOM 853 C CA . CYS A 1 107 ? -3.535 -11.425 16.750 1.00 95.75 107 CYS A CA 1
ATOM 854 C C . CYS A 1 107 ? -2.258 -11.911 17.441 1.00 95.75 107 CYS A C 1
ATOM 856 O O . CYS A 1 107 ? -1.152 -11.707 16.937 1.00 95.75 107 CYS A O 1
ATOM 858 N N . ILE A 1 108 ? -2.425 -12.530 18.609 1.00 96.44 108 ILE A N 1
ATOM 859 C CA . ILE A 1 108 ? -1.332 -13.117 19.385 1.00 96.44 108 ILE A CA 1
ATOM 860 C C . ILE A 1 108 ? -1.506 -14.633 19.371 1.00 96.44 108 ILE A C 1
ATOM 862 O O . ILE A 1 108 ? -2.593 -15.124 19.682 1.00 96.44 108 ILE A O 1
ATOM 866 N N . VAL A 1 109 ? -0.451 -15.353 18.998 1.00 94.81 109 VAL A N 1
ATOM 867 C CA . VAL A 1 109 ? -0.394 -16.822 18.991 1.00 94.81 109 VAL A CA 1
ATOM 868 C C . VAL A 1 109 ? 0.972 -17.230 19.528 1.00 94.81 109 VAL A C 1
ATOM 870 O O . VAL A 1 109 ? 1.973 -16.761 18.997 1.00 94.81 109 VAL A O 1
ATOM 873 N N . ASP A 1 110 ? 1.009 -18.062 20.572 1.00 90.44 110 ASP A N 1
ATOM 874 C CA . ASP A 1 110 ? 2.242 -18.593 21.178 1.00 90.44 110 ASP A CA 1
ATOM 875 C C . ASP A 1 110 ? 3.333 -17.518 21.386 1.00 90.44 110 ASP A C 1
ATOM 877 O O . ASP A 1 110 ? 4.465 -17.651 20.927 1.00 90.44 110 ASP A O 1
ATOM 881 N N . ASP A 1 111 ? 2.954 -16.407 22.028 1.00 92.69 111 ASP A N 1
ATOM 882 C CA . ASP A 1 111 ? 3.791 -15.225 22.308 1.00 92.69 111 ASP A CA 1
ATOM 883 C C . ASP A 1 111 ? 4.281 -14.419 21.081 1.00 92.69 111 ASP A C 1
ATOM 885 O O . ASP A 1 111 ? 4.966 -13.405 21.232 1.00 92.69 111 ASP A O 1
ATOM 889 N N . GLY A 1 112 ? 3.882 -14.794 19.862 1.00 95.00 112 GLY A N 1
ATOM 890 C CA . GLY A 1 112 ? 4.125 -14.038 18.631 1.00 95.00 112 GLY A CA 1
ATOM 891 C C . GLY A 1 112 ? 2.972 -13.098 18.263 1.00 95.00 112 GLY A C 1
ATOM 892 O O . GLY A 1 112 ? 1.800 -13.436 18.434 1.00 95.00 112 GLY A O 1
ATOM 893 N N . ILE A 1 113 ? 3.295 -11.919 17.716 1.00 95.38 113 ILE A N 1
ATOM 894 C CA . ILE A 1 113 ? 2.314 -10.980 17.145 1.00 95.38 113 ILE A CA 1
ATOM 895 C C . ILE A 1 113 ? 2.270 -11.181 15.631 1.00 95.38 113 ILE A C 1
ATOM 897 O O . ILE A 1 113 ? 3.280 -11.014 14.949 1.00 95.38 113 ILE A O 1
ATOM 901 N N . TYR A 1 114 ? 1.086 -11.479 15.104 1.00 95.94 114 TYR A N 1
ATOM 902 C CA . TYR A 1 114 ? 0.871 -11.741 13.683 1.00 95.94 114 TYR A CA 1
ATOM 903 C C . TYR A 1 114 ? -0.198 -10.822 13.099 1.00 95.94 114 TYR A C 1
ATOM 905 O O . TYR A 1 114 ? -1.098 -10.352 13.798 1.00 95.94 114 TYR A O 1
ATOM 913 N N . ALA A 1 115 ? -0.123 -10.596 11.788 1.00 96.12 115 ALA A N 1
ATOM 914 C CA . ALA A 1 115 ? -1.212 -9.998 11.032 1.00 96.12 115 ALA A CA 1
ATOM 915 C C . ALA A 1 115 ? -2.394 -10.977 10.960 1.00 96.12 115 ALA A C 1
ATOM 917 O O . ALA A 1 115 ? -2.272 -12.093 10.452 1.00 96.12 115 ALA A O 1
ATOM 918 N N . TYR A 1 116 ? -3.556 -10.544 11.434 1.00 96.94 116 TYR A N 1
ATOM 919 C CA . TYR A 1 116 ? -4.817 -11.240 11.238 1.00 96.94 116 TYR A CA 1
ATOM 920 C C . TYR A 1 116 ? -5.479 -10.738 9.953 1.00 96.94 116 TYR A C 1
ATOM 922 O O . TYR A 1 116 ? -6.036 -9.640 9.921 1.00 96.94 116 TYR A O 1
ATOM 930 N N . ILE A 1 117 ? -5.422 -11.565 8.907 1.00 97.12 117 ILE A N 1
ATOM 931 C CA . ILE A 1 117 ? -6.056 -11.298 7.610 1.00 97.12 117 ILE A CA 1
ATOM 932 C C . ILE A 1 117 ? -7.189 -12.320 7.400 1.00 97.12 117 ILE A C 1
ATOM 934 O O . ILE A 1 117 ? -6.890 -13.522 7.291 1.00 97.12 117 ILE A O 1
ATOM 938 N N . PRO A 1 118 ? -8.467 -11.894 7.365 1.00 96.44 118 PRO A N 1
ATOM 939 C CA . PRO A 1 118 ? -9.617 -12.742 7.043 1.00 96.44 118 PRO A CA 1
ATOM 940 C C . PRO A 1 118 ? -9.429 -13.511 5.734 1.00 96.44 118 PRO A C 1
ATOM 942 O O . PRO A 1 118 ? -8.783 -13.032 4.809 1.00 96.44 118 PRO A O 1
ATOM 945 N N . ARG A 1 119 ? -9.960 -14.736 5.645 1.00 95.81 119 ARG A N 1
ATOM 946 C CA . ARG A 1 119 ? -9.728 -15.614 4.481 1.00 95.81 119 ARG A CA 1
ATOM 947 C C . ARG A 1 119 ? -10.274 -15.018 3.181 1.00 95.81 119 ARG A C 1
ATOM 949 O O . ARG A 1 119 ? -9.664 -15.211 2.138 1.00 95.81 119 ARG A O 1
ATOM 956 N N . ASP A 1 120 ? -11.398 -14.326 3.268 1.00 96.69 120 ASP A N 1
ATOM 957 C CA . ASP A 1 120 ? -12.083 -13.618 2.188 1.00 96.69 120 ASP A CA 1
ATOM 958 C C . ASP A 1 120 ? -11.393 -12.308 1.769 1.00 96.69 120 ASP A C 1
ATOM 960 O O . ASP A 1 120 ? -11.679 -11.798 0.692 1.00 96.69 120 ASP A O 1
ATOM 964 N N . GLU A 1 121 ? -10.442 -11.809 2.564 1.00 97.38 121 GLU A N 1
ATOM 965 C CA . GLU A 1 121 ? -9.622 -10.626 2.254 1.00 97.38 121 GLU A CA 1
ATOM 966 C C . GLU A 1 121 ? -8.221 -10.993 1.719 1.00 97.38 121 GLU A C 1
ATOM 968 O O . GLU A 1 121 ? -7.458 -1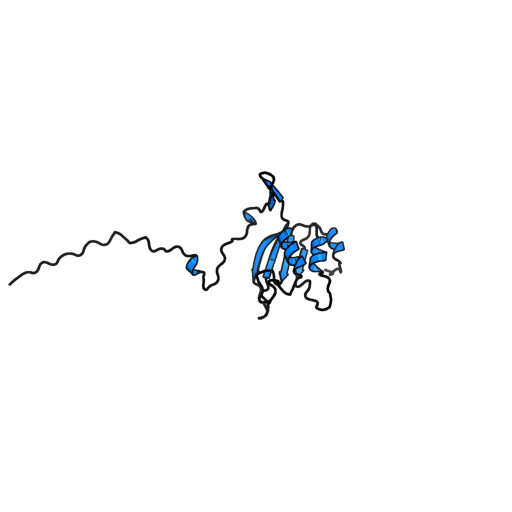0.123 1.300 1.00 97.38 121 GLU A O 1
ATOM 973 N N . ARG A 1 122 ? -7.846 -12.281 1.712 1.00 96.00 122 ARG A N 1
ATOM 974 C CA . ARG A 1 122 ? -6.532 -12.730 1.217 1.00 96.00 122 ARG A CA 1
ATOM 975 C C . ARG A 1 122 ? -6.513 -12.794 -0.304 1.00 96.00 122 ARG A C 1
ATOM 977 O O . ARG A 1 122 ? -7.322 -13.488 -0.915 1.00 96.00 122 ARG A O 1
ATOM 984 N N . LEU A 1 123 ? -5.508 -12.161 -0.903 1.00 94.81 123 LEU A N 1
ATOM 985 C CA . LEU A 1 123 ? -5.216 -12.328 -2.323 1.00 94.81 123 LEU A CA 1
ATOM 986 C C . LEU A 1 123 ? -4.704 -13.740 -2.629 1.00 94.81 123 LEU A C 1
ATOM 988 O O . LEU A 1 123 ? -4.009 -14.364 -1.822 1.00 94.81 123 LEU A O 1
ATOM 992 N N . ASN A 1 124 ? -5.030 -14.227 -3.826 1.00 92.25 124 ASN A N 1
ATOM 993 C CA . ASN A 1 124 ? -4.443 -15.451 -4.353 1.00 92.25 124 ASN A CA 1
ATOM 994 C C . ASN A 1 124 ? -2.940 -15.236 -4.593 1.00 92.25 124 ASN A C 1
ATOM 996 O O . ASN A 1 124 ? -2.542 -14.256 -5.218 1.00 92.25 124 ASN A O 1
ATOM 1000 N N . MET A 1 125 ? -2.118 -16.161 -4.100 1.00 90.19 125 MET A N 1
ATOM 1001 C CA . MET A 1 125 ? -0.663 -16.126 -4.266 1.00 90.19 125 MET A CA 1
ATOM 1002 C C . MET A 1 125 ? -0.202 -16.689 -5.614 1.00 90.19 125 MET A C 1
ATOM 1004 O O . MET A 1 125 ? 0.951 -16.495 -5.991 1.00 90.19 125 MET A O 1
ATOM 1008 N N . VAL A 1 126 ? -1.075 -17.397 -6.334 1.00 93.19 126 VAL A N 1
ATOM 1009 C CA . VAL A 1 126 ? -0.771 -17.927 -7.663 1.00 93.19 126 VAL A CA 1
ATOM 1010 C C . VAL A 1 126 ? -0.752 -16.772 -8.659 1.00 93.19 126 VAL A C 1
ATOM 1012 O O . VAL A 1 126 ? -1.794 -16.235 -9.029 1.00 93.19 126 VAL A O 1
ATOM 1015 N N . MET A 1 127 ? 0.449 -16.403 -9.089 1.00 89.62 127 MET A N 1
ATOM 1016 C CA . MET A 1 127 ? 0.704 -15.437 -10.152 1.00 89.62 127 MET A CA 1
ATOM 1017 C C . MET A 1 127 ? 1.750 -16.043 -11.085 1.00 89.62 127 MET A C 1
ATOM 1019 O O . MET A 1 127 ? 2.783 -16.523 -10.621 1.00 89.62 127 MET A O 1
ATOM 1023 N N . ALA A 1 128 ? 1.486 -16.027 -12.387 1.00 93.31 128 ALA A N 1
ATOM 1024 C CA . ALA A 1 128 ? 2.427 -16.475 -13.404 1.00 93.31 128 ALA A CA 1
ATOM 1025 C C . ALA A 1 128 ? 2.455 -15.464 -14.548 1.00 93.31 128 ALA A C 1
ATOM 1027 O O . ALA A 1 128 ? 1.439 -14.850 -14.874 1.00 93.31 128 ALA A O 1
ATOM 1028 N N . SER A 1 129 ? 3.626 -15.293 -15.156 1.00 92.94 129 SER A N 1
ATOM 1029 C CA . SER A 1 129 ? 3.721 -14.620 -16.450 1.00 92.94 129 SER A CA 1
ATOM 1030 C C . SER A 1 129 ? 3.122 -15.514 -17.533 1.00 92.94 129 SER A C 1
ATOM 1032 O O . SER A 1 129 ? 3.122 -16.735 -17.390 1.00 92.94 129 SER A O 1
ATOM 1034 N N . GLU A 1 130 ? 2.723 -14.939 -18.666 1.00 93.38 130 GLU A N 1
ATOM 1035 C CA . GLU A 1 130 ? 2.258 -15.724 -19.823 1.00 93.38 130 GLU A CA 1
ATOM 1036 C C . GLU A 1 130 ? 3.270 -16.814 -20.224 1.00 93.38 130 GLU A C 1
ATOM 1038 O O . GLU A 1 130 ? 2.908 -17.943 -20.548 1.00 93.38 130 GLU A O 1
ATOM 1043 N N . SER A 1 131 ? 4.568 -16.513 -20.118 1.00 96.38 131 SER A N 1
ATOM 1044 C CA . SER A 1 131 ? 5.643 -17.465 -20.411 1.00 96.38 131 SER A CA 1
ATOM 1045 C C . SER A 1 131 ? 5.754 -18.627 -19.418 1.00 96.38 131 SER A C 1
ATOM 1047 O O . SER A 1 131 ? 6.294 -19.669 -19.779 1.00 96.38 131 SER A O 1
ATOM 1049 N N . THR A 1 132 ? 5.258 -18.480 -18.187 1.00 95.25 132 THR A N 1
ATOM 1050 C CA . THR A 1 132 ? 5.359 -19.487 -17.113 1.00 95.25 132 THR A CA 1
ATOM 1051 C C . THR A 1 132 ? 4.009 -20.065 -16.693 1.00 95.25 132 THR A C 1
ATOM 1053 O O . THR A 1 132 ? 3.969 -20.994 -15.894 1.00 95.25 132 THR A O 1
ATOM 1056 N N . GLU A 1 133 ? 2.905 -19.597 -17.279 1.00 94.94 133 GLU A N 1
ATOM 1057 C CA . GLU A 1 133 ? 1.544 -20.055 -16.971 1.00 94.94 133 GLU A CA 1
ATOM 1058 C C . GLU A 1 133 ? 1.361 -21.564 -17.190 1.00 94.94 133 GLU A C 1
ATOM 1060 O O . GLU A 1 133 ? 0.608 -22.223 -16.475 1.00 94.94 133 GLU A O 1
ATOM 1065 N N . HIS A 1 134 ? 2.101 -22.143 -18.138 1.00 92.94 134 HIS A N 1
ATOM 1066 C CA . HIS A 1 134 ? 2.094 -23.583 -18.387 1.00 92.94 134 HIS A CA 1
ATOM 1067 C C . HIS A 1 134 ? 2.524 -24.416 -17.166 1.00 92.94 134 HIS A C 1
ATOM 1069 O O . HIS A 1 134 ? 2.073 -25.549 -17.042 1.00 92.94 134 HIS A O 1
ATOM 1075 N N . LEU A 1 135 ? 3.324 -23.860 -16.246 1.00 91.94 135 LEU A N 1
ATOM 1076 C CA . LEU A 1 135 ? 3.753 -24.534 -15.013 1.00 91.94 135 LEU A CA 1
ATOM 1077 C C . LEU A 1 135 ? 2.622 -24.693 -13.987 1.00 91.94 135 LEU A C 1
ATOM 1079 O O . LEU A 1 135 ? 2.773 -25.439 -13.025 1.00 91.94 135 LEU A O 1
ATOM 1083 N N . LEU A 1 136 ? 1.504 -23.982 -14.163 1.00 91.75 136 LEU A N 1
ATOM 1084 C CA . LEU A 1 136 ? 0.338 -24.078 -13.282 1.00 91.75 136 LEU A CA 1
ATOM 1085 C C . LEU A 1 136 ? -0.620 -25.208 -13.680 1.00 91.75 136 LEU A C 1
ATOM 1087 O O . LEU A 1 136 ? -1.565 -25.492 -12.945 1.00 91.75 136 LEU A O 1
ATOM 1091 N N . ARG A 1 137 ? -0.428 -25.823 -14.852 1.00 87.25 137 ARG A N 1
ATOM 1092 C CA . ARG A 1 137 ? -1.267 -26.923 -15.334 1.00 87.25 137 ARG A CA 1
ATOM 1093 C C . ARG A 1 137 ? -0.670 -28.227 -14.816 1.00 87.25 137 ARG A C 1
ATOM 1095 O O . ARG A 1 137 ? 0.456 -28.557 -15.164 1.00 87.25 137 ARG A O 1
ATOM 1102 N N . GLU A 1 138 ? -1.413 -28.954 -13.987 1.00 74.44 138 GLU A N 1
ATOM 1103 C CA . GLU A 1 138 ? -1.047 -30.329 -13.647 1.00 74.44 138 GLU A CA 1
ATOM 1104 C C . GLU A 1 138 ? -1.062 -31.171 -14.932 1.00 74.44 138 GLU A C 1
ATOM 1106 O O . GLU A 1 138 ? -1.987 -31.057 -15.743 1.00 74.44 138 GLU A O 1
ATOM 1111 N N . ASP A 1 139 ? -0.022 -31.982 -15.141 1.00 59.91 139 ASP A N 1
ATOM 1112 C CA . ASP A 1 139 ? 0.082 -32.893 -16.276 1.00 59.91 139 ASP A CA 1
ATOM 1113 C C . ASP A 1 139 ? -1.118 -33.854 -16.278 1.00 59.91 139 ASP A C 1
ATOM 1115 O O . ASP A 1 139 ? -1.153 -34.860 -15.575 1.00 59.91 139 ASP A O 1
ATOM 1119 N N . ALA A 1 140 ? -2.125 -33.565 -17.102 1.00 53.53 140 ALA A N 1
ATOM 1120 C CA . ALA A 1 140 ? -3.259 -34.451 -17.357 1.00 53.53 140 ALA A CA 1
ATOM 1121 C C . ALA A 1 140 ? -2.858 -35.665 -18.228 1.00 53.53 140 ALA A C 1
ATOM 1123 O O . ALA A 1 140 ? -3.592 -36.044 -19.140 1.00 53.53 140 ALA A O 1
ATOM 1124 N N . SER A 1 141 ? -1.677 -36.250 -18.002 1.00 52.62 141 SER A N 1
ATOM 1125 C CA . SER A 1 141 ? -1.120 -37.350 -18.802 1.00 52.62 141 SER A CA 1
ATOM 1126 C C . SER A 1 141 ? -1.081 -38.711 -18.092 1.00 52.62 141 SER A C 1
ATOM 1128 O O . SER A 1 141 ? -0.748 -39.699 -18.740 1.00 52.62 141 SER A O 1
ATOM 1130 N N . ASP A 1 142 ? -1.551 -38.822 -16.844 1.00 51.53 142 ASP A N 1
ATOM 1131 C CA . ASP A 1 142 ? -1.642 -40.109 -16.123 1.00 51.53 142 ASP A CA 1
ATOM 1132 C C . ASP A 1 142 ? -3.019 -40.805 -16.215 1.00 51.53 142 ASP A C 1
ATOM 1134 O O . ASP A 1 142 ? -3.384 -41.628 -15.376 1.00 51.53 142 ASP A O 1
ATOM 1138 N N . GLN A 1 143 ? -3.793 -40.540 -17.272 1.00 47.84 143 GLN A N 1
ATOM 1139 C CA . GLN A 1 143 ? -4.918 -41.402 -17.664 1.00 47.84 143 GLN A CA 1
ATOM 1140 C C . GLN A 1 143 ? -4.654 -42.019 -19.039 1.00 47.84 143 GLN A C 1
ATOM 1142 O O . GLN A 1 143 ? -5.296 -41.682 -20.031 1.00 47.84 143 GLN A O 1
ATOM 1147 N N . ASN A 1 144 ? -3.691 -42.944 -19.094 1.00 44.66 144 ASN A N 1
ATOM 1148 C CA . ASN A 1 144 ? -3.658 -43.919 -20.177 1.00 44.66 144 ASN A CA 1
ATOM 1149 C C . ASN A 1 144 ? -4.817 -44.903 -19.983 1.00 44.66 144 ASN A C 1
ATOM 1151 O O . ASN A 1 144 ? -4.839 -45.729 -19.074 1.00 44.66 144 ASN A O 1
ATOM 1155 N N . ASP A 1 145 ? -5.783 -44.723 -20.867 1.00 44.69 145 ASP A N 1
ATOM 1156 C CA . ASP A 1 145 ? -6.940 -45.539 -21.181 1.00 44.69 145 ASP A CA 1
ATOM 1157 C C . ASP A 1 145 ? -6.578 -47.030 -21.360 1.00 44.69 145 ASP A C 1
ATOM 1159 O O . ASP A 1 145 ? -6.047 -47.448 -22.389 1.00 44.69 145 ASP A O 1
ATOM 1163 N N . ASP A 1 146 ? -6.883 -47.850 -20.351 1.00 48.97 146 ASP A N 1
ATOM 1164 C CA . ASP A 1 146 ? -6.680 -49.310 -20.335 1.00 48.97 146 ASP A CA 1
ATOM 1165 C C . ASP A 1 146 ? -7.758 -50.068 -21.156 1.00 48.97 146 ASP A C 1
ATOM 1167 O O . ASP A 1 146 ? -8.001 -51.260 -20.955 1.00 48.97 146 ASP A O 1
ATOM 1171 N N . SER A 1 147 ? -8.460 -49.391 -22.080 1.00 49.53 147 SER A N 1
ATOM 1172 C CA . SER A 1 147 ? -9.603 -49.955 -22.821 1.00 49.53 147 SER A CA 1
ATOM 1173 C C . SER A 1 147 ? -9.330 -50.345 -24.282 1.00 49.53 147 SER A C 1
ATOM 1175 O O . SER A 1 147 ? -10.254 -50.739 -25.000 1.00 49.53 147 SER A O 1
ATOM 1177 N N . ALA A 1 148 ? -8.076 -50.333 -24.746 1.00 50.50 148 ALA A N 1
ATOM 1178 C CA . ALA A 1 148 ? -7.752 -50.813 -26.090 1.00 50.50 148 ALA A CA 1
ATOM 1179 C C . ALA A 1 148 ? -7.681 -52.361 -26.142 1.00 50.50 148 ALA A C 1
ATOM 1181 O O . ALA A 1 148 ? -6.814 -52.961 -25.502 1.00 50.50 148 ALA A O 1
ATOM 1182 N N . PRO A 1 149 ? -8.537 -53.054 -26.924 1.00 51.59 149 PRO A N 1
ATOM 1183 C CA . PRO A 1 149 ? -8.457 -54.506 -27.047 1.00 51.59 149 PRO A CA 1
ATOM 1184 C C . PRO A 1 149 ? -7.200 -54.919 -27.838 1.00 51.59 149 PRO A C 1
ATOM 1186 O O . PRO A 1 149 ? -6.794 -54.222 -28.774 1.00 51.59 149 PRO A O 1
ATOM 1189 N N . PRO A 1 150 ? -6.579 -56.070 -27.516 1.00 49.34 150 PRO A N 1
ATOM 1190 C CA . PRO A 1 150 ? -5.324 -56.474 -28.135 1.00 49.34 150 PRO A CA 1
ATOM 1191 C C . PRO A 1 150 ? -5.507 -56.802 -29.629 1.00 49.34 150 PRO A C 1
ATOM 1193 O O . PRO A 1 150 ? -6.548 -57.330 -30.035 1.00 49.34 150 PRO A O 1
ATOM 1196 N N . PRO A 1 151 ? -4.489 -56.548 -30.473 1.00 46.81 151 PRO A N 1
ATOM 1197 C CA . PRO A 1 151 ? -4.599 -56.737 -31.913 1.00 46.81 151 PRO A CA 1
ATOM 1198 C C . PRO A 1 151 ? -4.741 -58.222 -32.279 1.00 46.81 151 PRO A C 1
ATOM 1200 O O . PRO A 1 151 ? -3.920 -59.070 -31.918 1.00 46.81 151 PRO A O 1
ATOM 1203 N N . SER A 1 152 ? -5.782 -58.538 -33.053 1.00 49.56 152 SER A N 1
ATOM 1204 C CA . SER A 1 152 ? -6.061 -59.885 -33.556 1.00 49.56 152 SER A CA 1
ATOM 1205 C C . SER A 1 152 ? -4.944 -60.382 -34.486 1.00 49.56 152 SER A C 1
ATOM 1207 O O . SER A 1 152 ? -4.673 -59.776 -35.527 1.00 49.56 152 SER A O 1
ATOM 1209 N N . LYS A 1 153 ? -4.328 -61.525 -34.161 1.00 47.91 153 LYS A N 1
ATOM 1210 C CA . LYS A 1 153 ? -3.373 -62.215 -35.043 1.00 47.91 153 LYS A CA 1
ATOM 1211 C C . LYS A 1 153 ? -4.116 -62.791 -36.256 1.00 47.91 153 LYS A C 1
ATOM 1213 O O . LYS A 1 153 ? -4.856 -63.762 -36.124 1.00 47.91 153 LYS A O 1
ATOM 1218 N N . LYS A 1 154 ? -3.909 -62.229 -37.453 1.00 46.12 154 LYS A N 1
ATOM 1219 C CA . LYS A 1 154 ? -4.386 -62.840 -38.706 1.00 46.12 154 LYS A CA 1
ATOM 1220 C C . LYS A 1 154 ? -3.570 -64.101 -39.010 1.00 46.12 154 LYS A C 1
ATOM 1222 O O . LYS A 1 154 ? -2.363 -64.031 -39.234 1.00 46.12 154 LYS A O 1
ATOM 1227 N N . ALA A 1 155 ? -4.241 -65.250 -39.023 1.00 47.84 155 ALA A N 1
ATOM 1228 C CA . ALA A 1 155 ? -3.672 -66.525 -39.442 1.00 47.84 155 ALA A CA 1
ATOM 1229 C C . ALA A 1 155 ? -3.383 -66.526 -40.955 1.00 47.84 155 ALA A C 1
ATOM 1231 O O . ALA A 1 155 ? -4.237 -66.178 -41.771 1.00 47.84 155 ALA A O 1
ATOM 1232 N N . LYS A 1 156 ? -2.168 -66.941 -41.322 1.00 44.56 156 LYS A N 1
ATOM 1233 C CA . LYS A 1 156 ? -1.710 -67.132 -42.704 1.00 44.56 156 LYS A CA 1
ATOM 1234 C C . LYS A 1 156 ? -2.275 -68.467 -43.214 1.00 44.56 156 LYS A C 1
ATOM 1236 O O . LYS A 1 156 ? -1.908 -69.511 -42.684 1.00 44.56 156 LYS A O 1
ATOM 1241 N N . LYS A 1 157 ? -3.165 -68.458 -44.213 1.00 43.62 157 LYS A N 1
ATOM 1242 C CA . LYS A 1 157 ? -3.564 -69.686 -44.928 1.00 43.62 157 LYS A CA 1
ATOM 1243 C C . LYS A 1 157 ? -2.597 -69.940 -46.083 1.00 43.62 157 LYS A C 1
ATOM 1245 O O . LYS A 1 157 ? -2.385 -69.057 -46.908 1.00 43.62 157 LYS A O 1
ATOM 1250 N N . SER A 1 158 ? -2.021 -71.140 -46.118 1.00 43.06 158 SER A N 1
ATOM 1251 C CA . SER A 1 158 ? -1.267 -71.677 -47.247 1.00 43.06 158 SER A CA 1
ATOM 1252 C C . SER A 1 158 ? -2.183 -72.502 -48.153 1.00 43.06 158 SER A C 1
ATOM 1254 O O . SER A 1 158 ? -2.824 -73.449 -47.698 1.00 43.06 158 SER A O 1
ATOM 1256 N N . LYS A 1 159 ? -2.252 -72.132 -49.429 1.00 39.38 159 LYS A N 1
ATOM 1257 C CA . LYS A 1 159 ? -1.804 -72.909 -50.596 1.00 39.38 159 LYS A CA 1
ATOM 1258 C C . LYS A 1 159 ? -2.158 -72.138 -51.857 1.00 39.38 159 LYS A C 1
ATOM 1260 O O . LYS A 1 159 ? -3.308 -71.659 -51.933 1.00 39.38 159 LYS A O 1
#

Secondary structure (DSSP, 8-state):
-PPPP--GGGGGG-TTSPEEEESTT--TT-SS-HHHHHHHH--SSEEEEEE-BTTB---SSSSS-TTS-HHHHHHHHHHEEEEEEEEPP--TT---EEEEEEEPEEEEETTEEEEE--GGGPP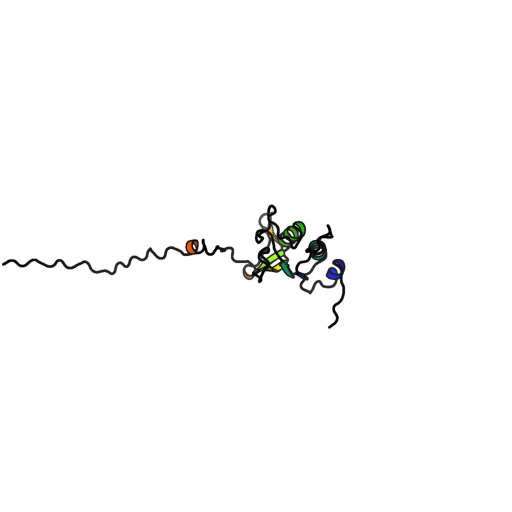P-----TTTGGGGS--TT----TTPPPPP-------

Radius of gyration: 26.67 Å; chains: 1; bounding box: 39×95×73 Å

Sequence (159 aa):
MTVEKGTPEVLKKHKKHTLMLCYPDDYEDSEESMALECLNNYSGDTVIHIAELFGHTLCLPEPWGRTSSPEFQMRLAAVFHKVLQVPLPSWHSSMDTLTVWTRTKTCIVDDGIYAYIPRDERLNMVMASESTEHLLREDASDQNDDSAPPPSKKAKKSK